Protein AF-A0A7H4PHR2-F1 (afdb_monomer_lite)

Structure (mmCIF, N/CA/C/O backbone):
data_AF-A0A7H4PHR2-F1
#
_entry.id   AF-A0A7H4PHR2-F1
#
loop_
_atom_site.group_PDB
_atom_site.id
_atom_site.type_symbol
_atom_site.label_atom_id
_atom_site.label_alt_id
_atom_site.label_comp_id
_atom_site.label_asym_id
_atom_site.label_entity_id
_atom_site.label_seq_id
_atom_site.pdbx_PDB_ins_code
_atom_site.Cartn_x
_atom_site.Cartn_y
_atom_site.Cartn_z
_atom_site.occupancy
_atom_site.B_iso_or_equiv
_atom_site.auth_seq_id
_atom_site.auth_comp_id
_atom_site.auth_asym_id
_atom_site.auth_atom_id
_atom_site.pdbx_PDB_model_num
ATOM 1 N N . MET A 1 1 ? 8.321 -6.146 0.829 1.00 86.50 1 MET A N 1
ATOM 2 C CA . MET A 1 1 ? 8.331 -5.563 2.185 1.00 86.50 1 MET A CA 1
ATOM 3 C C . MET A 1 1 ? 7.421 -4.351 2.180 1.00 86.50 1 MET A C 1
ATOM 5 O O . MET A 1 1 ? 7.435 -3.595 1.213 1.00 86.50 1 MET A O 1
ATOM 9 N N . VAL A 1 2 ? 6.612 -4.214 3.220 1.00 85.38 2 VAL A N 1
ATOM 10 C CA . VAL A 1 2 ? 5.696 -3.095 3.438 1.00 85.38 2 VAL A CA 1
ATOM 11 C C . VAL A 1 2 ? 6.190 -2.355 4.670 1.00 85.38 2 VAL A C 1
ATOM 13 O O . VAL A 1 2 ? 6.488 -2.980 5.685 1.00 85.38 2 VAL A O 1
ATOM 16 N N . ILE A 1 3 ? 6.367 -1.046 4.550 1.00 90.31 3 ILE A N 1
ATOM 17 C CA . ILE A 1 3 ? 6.883 -0.201 5.624 1.00 90.31 3 ILE A CA 1
ATOM 18 C C . ILE A 1 3 ? 5.825 0.850 5.930 1.00 90.31 3 ILE A C 1
ATOM 20 O O . ILE A 1 3 ? 5.426 1.608 5.049 1.00 90.31 3 ILE A O 1
ATOM 24 N N . CYS A 1 4 ? 5.392 0.891 7.177 1.00 85.81 4 CYS A N 1
ATOM 25 C CA . CYS A 1 4 ? 4.393 1.804 7.705 1.00 85.81 4 CYS A CA 1
ATOM 26 C C . CYS A 1 4 ? 5.107 2.837 8.579 1.00 85.81 4 CYS A C 1
ATOM 28 O O . CYS A 1 4 ? 5.883 2.445 9.450 1.00 85.81 4 CYS A O 1
ATOM 30 N N . ALA A 1 5 ? 4.886 4.131 8.345 1.00 88.62 5 ALA A N 1
ATOM 31 C CA . ALA A 1 5 ? 5.614 5.194 9.041 1.00 88.62 5 ALA A CA 1
ATOM 32 C C . ALA A 1 5 ? 4.743 6.407 9.406 1.00 88.62 5 ALA A C 1
ATOM 34 O O . ALA A 1 5 ? 3.794 6.732 8.685 1.00 88.62 5 ALA A O 1
ATOM 35 N N . THR A 1 6 ? 5.115 7.101 10.488 1.00 88.62 6 THR A N 1
ATOM 36 C CA . THR A 1 6 ? 4.494 8.348 10.984 1.00 88.62 6 THR A CA 1
ATOM 37 C C . THR A 1 6 ? 5.466 9.551 10.930 1.00 88.62 6 THR A C 1
ATOM 39 O O . THR A 1 6 ? 6.691 9.375 10.828 1.00 88.62 6 THR A O 1
ATOM 42 N N . PRO A 1 7 ? 4.973 10.808 10.985 1.00 73.69 7 PRO A N 1
ATOM 43 C CA . PRO A 1 7 ? 5.798 12.003 11.158 1.00 73.69 7 PRO A CA 1
ATOM 44 C C . PRO A 1 7 ? 6.526 11.959 12.510 1.00 73.69 7 PRO A C 1
ATOM 46 O O .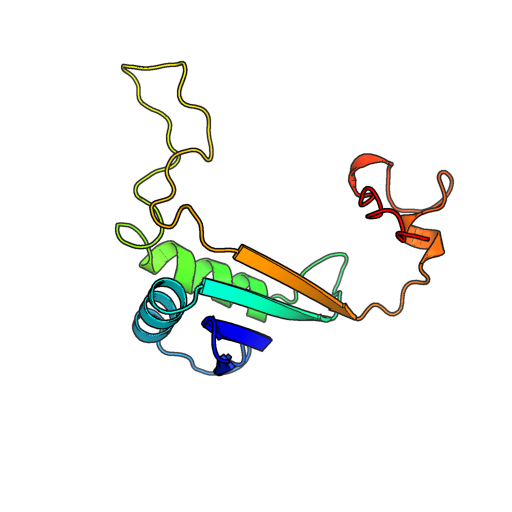 PRO A 1 7 ? 5.884 11.901 13.551 1.00 73.69 7 PRO A O 1
ATOM 49 N N . GLY A 1 8 ? 7.863 11.976 12.501 1.00 75.88 8 GLY A N 1
ATOM 50 C CA . GLY A 1 8 ? 8.692 11.711 13.695 1.00 75.88 8 GLY A CA 1
ATOM 51 C C . GLY A 1 8 ? 9.384 10.340 13.688 1.00 75.88 8 GLY A C 1
ATOM 52 O O . GLY A 1 8 ? 10.279 10.115 14.493 1.00 75.88 8 GLY A O 1
ATOM 53 N N . HIS A 1 9 ? 9.047 9.499 12.701 1.00 71.31 9 HIS A N 1
ATOM 54 C CA . HIS A 1 9 ? 9.731 8.266 12.284 1.00 71.31 9 HIS A CA 1
ATOM 55 C C . HIS A 1 9 ? 9.626 7.073 13.237 1.00 71.31 9 HIS A C 1
ATOM 57 O O . HIS A 1 9 ? 10.568 6.287 13.345 1.00 71.31 9 HIS A O 1
ATOM 63 N N . ASP A 1 10 ? 8.443 6.851 13.814 1.00 90.81 10 ASP A N 1
ATOM 64 C CA . ASP A 1 10 ? 8.089 5.485 14.194 1.00 90.81 10 ASP A CA 1
ATOM 65 C C . ASP A 1 10 ? 7.866 4.675 12.918 1.00 90.81 10 ASP A C 1
ATOM 67 O O . ASP A 1 10 ? 7.144 5.097 12.007 1.00 90.81 10 ASP A O 1
ATOM 71 N N . VAL A 1 11 ? 8.514 3.514 12.839 1.00 93.75 11 VAL A N 1
ATOM 72 C CA . VAL A 1 11 ? 8.505 2.660 11.652 1.00 93.75 11 VAL A CA 1
ATOM 73 C C . VAL A 1 11 ? 8.102 1.249 12.042 1.00 93.75 11 VAL A C 1
ATOM 75 O O . VAL A 1 11 ? 8.692 0.639 12.931 1.00 93.75 11 VAL A O 1
ATOM 78 N N . LYS A 1 12 ? 7.132 0.701 11.314 1.00 93.81 12 LYS A N 1
ATOM 79 C CA . LYS A 1 12 ? 6.778 -0.718 11.344 1.00 93.81 12 LYS A CA 1
ATOM 80 C C . LYS A 1 12 ? 7.128 -1.351 10.008 1.00 93.81 12 LYS A C 1
ATOM 82 O O . LYS A 1 12 ? 6.860 -0.772 8.955 1.00 93.81 12 LYS A O 1
ATOM 87 N N . VAL A 1 13 ? 7.727 -2.536 10.046 1.00 94.56 13 VAL A N 1
ATOM 88 C CA . VAL A 1 13 ? 8.191 -3.249 8.853 1.00 94.56 13 VAL A CA 1
ATOM 89 C C . VAL A 1 13 ? 7.558 -4.626 8.810 1.00 94.56 13 VAL A C 1
ATOM 91 O O . VAL A 1 13 ? 7.680 -5.393 9.760 1.00 94.56 13 VAL A O 1
ATOM 94 N N . VAL A 1 14 ? 6.948 -4.954 7.674 1.00 93.69 14 VAL A N 1
ATOM 95 C CA . VAL A 1 14 ? 6.277 -6.235 7.450 1.00 93.69 14 VAL A CA 1
ATOM 96 C C . VAL A 1 14 ? 6.779 -6.875 6.162 1.00 93.69 14 VAL A C 1
ATOM 98 O O . VAL A 1 14 ? 7.009 -6.224 5.132 1.00 93.69 14 VAL A O 1
ATOM 101 N N . ARG A 1 15 ? 6.986 -8.191 6.200 1.00 93.19 15 ARG A N 1
ATOM 102 C CA . ARG A 1 15 ? 7.368 -8.971 5.024 1.00 93.19 15 ARG A CA 1
ATOM 103 C C . ARG A 1 15 ? 6.105 -9.551 4.392 1.00 93.19 15 ARG A C 1
ATOM 105 O O . ARG A 1 15 ? 5.429 -10.369 4.983 1.00 93.19 15 ARG A O 1
ATOM 112 N N . ALA A 1 16 ? 5.821 -9.183 3.144 1.00 88.94 16 ALA A N 1
ATOM 113 C CA . ALA A 1 16 ? 4.670 -9.732 2.416 1.00 88.94 16 ALA A CA 1
ATOM 114 C C . ALA A 1 16 ? 4.776 -11.251 2.135 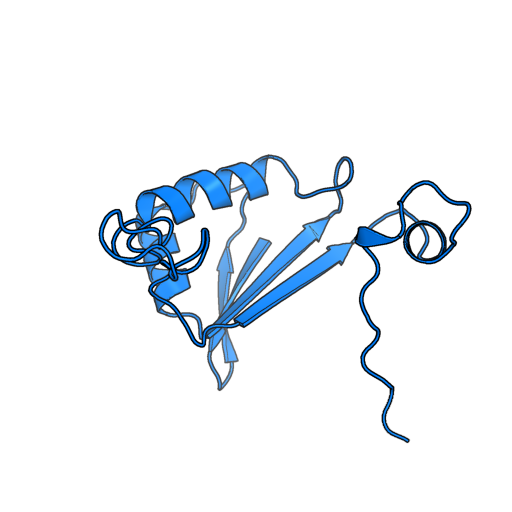1.00 88.94 16 ALA A C 1
ATOM 116 O O . ALA A 1 16 ? 3.816 -11.862 1.686 1.00 88.94 16 ALA A O 1
ATOM 117 N N . GLU A 1 17 ? 5.953 -11.843 2.350 1.00 86.88 17 GLU A N 1
ATOM 118 C CA . GLU A 1 17 ? 6.236 -13.276 2.187 1.00 86.88 17 GLU A CA 1
ATOM 119 C C . GLU A 1 17 ? 6.161 -14.077 3.501 1.00 86.88 17 GLU A C 1
ATOM 121 O O . GLU A 1 17 ? 6.436 -15.271 3.478 1.00 86.88 17 GLU A O 1
ATOM 126 N N . SER A 1 18 ? 5.844 -13.440 4.635 1.00 88.56 18 SER A N 1
ATOM 127 C CA . SER A 1 18 ? 5.681 -14.123 5.925 1.00 88.56 18 SER A CA 1
ATOM 128 C C . SER A 1 18 ? 4.215 -14.422 6.238 1.00 88.56 18 SER A C 1
ATOM 130 O O . SER A 1 18 ? 3.316 -13.912 5.571 1.00 88.56 18 SER A O 1
ATOM 132 N N . ASP A 1 19 ? 3.981 -15.188 7.301 1.00 90.75 19 ASP A N 1
ATOM 133 C CA . ASP A 1 19 ? 2.657 -15.351 7.901 1.00 90.75 19 ASP A CA 1
ATOM 134 C C . ASP A 1 19 ? 2.322 -14.101 8.734 1.00 90.75 19 ASP A C 1
ATOM 136 O O . ASP A 1 19 ? 2.753 -13.965 9.877 1.00 90.75 19 ASP A O 1
ATOM 140 N N . TYR A 1 20 ? 1.628 -13.139 8.122 1.00 92.94 20 TYR A N 1
ATOM 141 C CA . TYR A 1 20 ? 1.130 -11.921 8.774 1.00 92.94 20 TYR A CA 1
ATOM 142 C C . TYR A 1 20 ? -0.321 -12.096 9.236 1.00 92.94 20 TYR A C 1
ATOM 144 O O . TYR A 1 20 ? -1.113 -12.777 8.580 1.00 92.94 20 TYR A O 1
ATOM 152 N N . ASP A 1 21 ? -0.693 -11.435 10.334 1.00 95.44 21 ASP A N 1
ATOM 153 C CA . ASP A 1 21 ? -2.092 -11.336 10.744 1.00 95.44 21 ASP A CA 1
ATOM 154 C C . ASP A 1 21 ? -2.792 -10.231 9.946 1.00 95.44 21 ASP A C 1
ATOM 156 O O . ASP A 1 21 ? -2.443 -9.055 10.022 1.00 95.44 21 ASP A O 1
ATOM 160 N N . ILE A 1 22 ? -3.802 -10.609 9.164 1.00 94.69 22 ILE A N 1
ATOM 161 C CA . ILE A 1 22 ? -4.483 -9.693 8.242 1.00 94.69 22 ILE A CA 1
ATOM 162 C C . ILE A 1 22 ? -5.113 -8.507 8.996 1.00 94.69 22 ILE A C 1
ATOM 164 O O . ILE A 1 22 ? -5.089 -7.377 8.504 1.00 94.69 22 ILE A O 1
ATOM 168 N N . LYS A 1 23 ? -5.648 -8.730 10.204 1.00 94.06 23 LYS A N 1
ATOM 169 C CA . LYS A 1 23 ? -6.315 -7.683 10.990 1.00 94.06 23 LYS A CA 1
ATOM 170 C C . LYS A 1 23 ? -5.307 -6.715 11.588 1.00 94.06 23 LYS A C 1
ATOM 172 O O . LYS A 1 23 ? -5.558 -5.509 11.590 1.00 94.06 23 LYS A O 1
ATOM 177 N N . GLU A 1 24 ? -4.172 -7.219 12.060 1.00 95.25 24 GLU A N 1
ATOM 178 C CA . GLU A 1 24 ? -3.056 -6.389 12.510 1.00 95.25 24 GLU A CA 1
ATOM 179 C C . GLU A 1 24 ? -2.539 -5.504 11.373 1.00 95.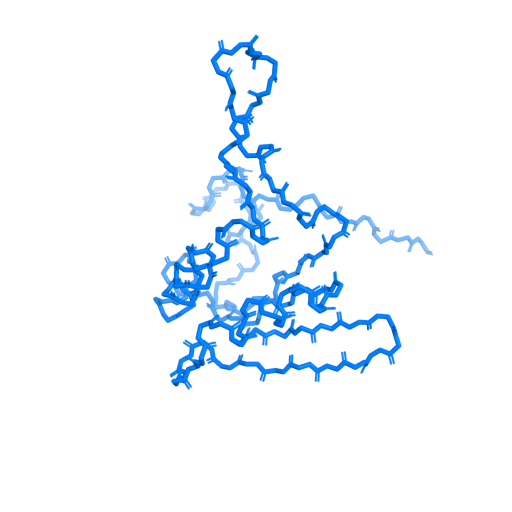25 24 GLU A C 1
ATOM 181 O O . GLU A 1 24 ? -2.337 -4.303 11.561 1.00 95.25 24 GLU A O 1
ATOM 186 N N . GLU A 1 25 ? -2.428 -6.049 10.163 1.00 95.38 25 GLU A N 1
ATOM 187 C CA . GLU A 1 25 ? -2.002 -5.278 9.000 1.00 95.38 25 GLU A CA 1
ATOM 188 C C . GLU A 1 25 ? -2.985 -4.155 8.659 1.00 95.38 25 GLU A C 1
ATOM 190 O O . GLU A 1 25 ? -2.558 -3.022 8.432 1.00 95.38 25 GLU A O 1
ATOM 195 N N . VAL A 1 26 ? -4.298 -4.401 8.726 1.00 95.50 26 VAL A N 1
ATOM 196 C CA . VAL A 1 26 ? -5.302 -3.331 8.585 1.00 95.50 26 VAL A CA 1
ATOM 197 C C . VAL A 1 26 ? -5.067 -2.221 9.618 1.00 95.50 26 VAL A C 1
ATOM 199 O O . VAL A 1 26 ? -5.099 -1.040 9.264 1.00 95.50 26 VAL A O 1
ATOM 202 N N . GLN A 1 27 ? -4.767 -2.565 10.875 1.00 95.75 27 GLN A N 1
ATOM 203 C CA . GLN A 1 27 ? -4.439 -1.565 11.900 1.00 95.75 27 GLN A CA 1
ATOM 204 C C . GLN A 1 27 ? -3.138 -0.822 11.592 1.00 95.75 27 GLN A C 1
ATOM 206 O O . GLN A 1 27 ? -3.062 0.390 11.799 1.00 95.75 27 GLN A O 1
ATOM 211 N N . ASN A 1 28 ? -2.131 -1.500 11.041 1.00 94.62 28 ASN A N 1
ATOM 212 C CA . ASN A 1 28 ? -0.891 -0.864 10.605 1.00 94.62 28 ASN A CA 1
ATOM 213 C C . ASN A 1 28 ? -1.148 0.173 9.498 1.00 94.62 28 ASN A C 1
ATOM 215 O O . ASN A 1 28 ? -0.576 1.262 9.554 1.00 94.62 28 ASN A O 1
ATOM 219 N N . PHE A 1 29 ? -2.059 -0.097 8.556 1.00 94.56 29 PHE A N 1
ATOM 220 C CA . PHE A 1 29 ? -2.488 0.879 7.542 1.00 94.56 29 PHE A CA 1
ATOM 221 C C . PHE A 1 29 ? -3.248 2.074 8.129 1.00 94.56 29 PHE A C 1
ATOM 223 O O . PHE A 1 29 ? -3.082 3.203 7.662 1.00 94.56 29 PHE A O 1
ATOM 230 N N . LEU A 1 30 ? -4.084 1.852 9.145 1.00 93.56 30 LEU A N 1
ATOM 231 C CA . LEU A 1 30 ? -4.795 2.932 9.836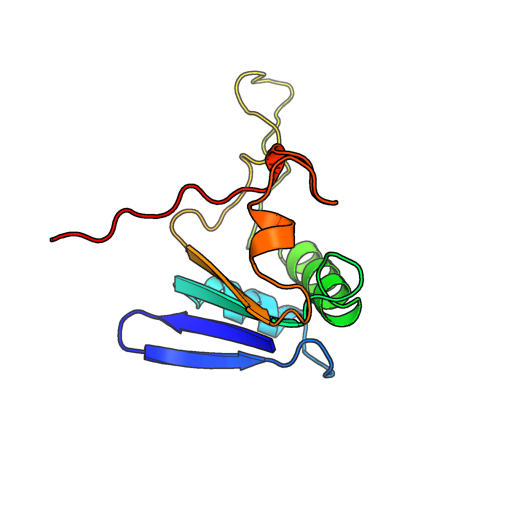 1.00 93.56 30 LEU A CA 1
ATOM 232 C C . LEU A 1 30 ? -3.843 3.802 10.660 1.00 93.56 30 LEU A C 1
ATOM 234 O O . LEU A 1 30 ? -4.005 5.023 10.694 1.00 93.56 30 LEU A O 1
ATOM 238 N N . TRP A 1 31 ? -2.836 3.189 11.275 1.00 94.56 31 TRP A N 1
ATOM 239 C CA . TRP A 1 31 ? -1.813 3.866 12.064 1.00 94.56 31 TRP A CA 1
ATOM 240 C C . TRP A 1 31 ? -0.839 4.677 11.199 1.00 94.56 31 TRP A C 1
ATOM 242 O O . TRP A 1 31 ? -0.506 5.802 11.551 1.00 94.56 31 TRP A O 1
ATOM 252 N N . ALA A 1 32 ? -0.410 4.145 10.052 1.00 93.50 32 ALA A N 1
ATOM 253 C CA . ALA A 1 32 ? 0.611 4.773 9.217 1.00 93.50 32 ALA A CA 1
ATOM 254 C C . ALA A 1 32 ? 0.113 6.041 8.514 1.00 93.50 32 ALA A C 1
ATOM 256 O O . ALA A 1 32 ? -0.960 6.042 7.917 1.00 93.50 32 ALA A O 1
ATOM 257 N N . ASP A 1 33 ? 0.920 7.094 8.465 1.00 92.69 33 ASP A N 1
ATOM 258 C CA . ASP A 1 33 ? 0.670 8.247 7.590 1.00 92.69 33 ASP A CA 1
ATOM 259 C C . ASP A 1 33 ? 1.241 8.023 6.188 1.00 92.69 33 ASP A C 1
ATOM 261 O O . ASP A 1 33 ? 0.696 8.511 5.190 1.00 92.69 33 ASP A O 1
ATOM 265 N N . VAL A 1 34 ? 2.330 7.252 6.110 1.00 93.62 34 VAL A N 1
ATOM 266 C CA . VAL A 1 34 ? 3.004 6.878 4.867 1.00 93.62 34 VAL A CA 1
ATOM 267 C C . VAL A 1 34 ? 3.206 5.369 4.807 1.00 93.62 34 VAL A C 1
ATOM 269 O O . VAL A 1 34 ? 3.750 4.770 5.733 1.00 93.62 34 VAL A O 1
ATOM 272 N N . VAL A 1 35 ? 2.826 4.769 3.678 1.00 94.25 35 VAL A N 1
ATOM 273 C CA . VAL A 1 35 ? 3.097 3.359 3.370 1.00 94.25 35 VAL A CA 1
ATOM 274 C C . VAL A 1 35 ? 4.102 3.251 2.226 1.00 94.25 35 VAL A C 1
ATOM 276 O O . VAL A 1 35 ? 3.850 3.707 1.110 1.00 94.25 35 VAL A O 1
ATOM 279 N N . ILE A 1 36 ? 5.249 2.629 2.473 1.00 93.94 36 ILE A N 1
ATOM 280 C CA . ILE A 1 36 ? 6.303 2.418 1.480 1.00 93.94 36 ILE A CA 1
ATOM 281 C C . ILE A 1 36 ? 6.309 0.949 1.063 1.00 93.94 36 ILE A C 1
ATOM 283 O O . ILE A 1 36 ? 6.509 0.044 1.873 1.00 93.94 36 ILE A O 1
ATOM 287 N N . TRP A 1 37 ? 6.132 0.718 -0.233 1.00 94.06 37 TRP A N 1
ATOM 288 C CA . TRP A 1 37 ? 6.205 -0.598 -0.852 1.00 94.06 37 TRP A CA 1
ATOM 289 C C . TRP A 1 37 ? 7.606 -0.813 -1.404 1.00 94.06 37 TRP A C 1
ATOM 291 O O . TRP A 1 37 ? 7.947 -0.286 -2.464 1.00 94.06 37 TRP A O 1
ATOM 301 N N . GLN A 1 38 ? 8.407 -1.592 -0.683 1.00 92.81 38 GLN A N 1
ATOM 302 C CA . GLN A 1 38 ? 9.729 -2.021 -1.124 1.00 92.81 38 GLN A CA 1
ATOM 303 C C . GLN A 1 38 ? 9.617 -3.411 -1.752 1.00 92.81 38 GLN A C 1
ATOM 305 O O . GLN A 1 38 ? 9.424 -4.410 -1.048 1.00 92.81 38 GLN A O 1
ATOM 310 N N . MET A 1 39 ? 9.736 -3.494 -3.076 1.00 90.25 39 MET A N 1
ATOM 311 C CA . MET A 1 39 ? 9.613 -4.763 -3.798 1.00 90.25 39 MET A CA 1
ATOM 312 C C . MET A 1 39 ? 10.440 -4.794 -5.087 1.00 90.25 39 MET A C 1
ATOM 314 O O . MET A 1 39 ? 10.592 -3.760 -5.742 1.00 90.25 39 MET A O 1
ATOM 318 N N . PRO A 1 40 ? 10.954 -5.971 -5.480 1.00 89.56 40 PRO A N 1
ATOM 319 C CA . PRO A 1 40 ? 11.536 -6.141 -6.799 1.00 89.56 40 PRO A CA 1
ATOM 320 C C . PRO A 1 40 ? 10.440 -6.139 -7.869 1.00 89.56 40 PRO A C 1
ATOM 322 O O . PRO A 1 40 ? 9.335 -6.632 -7.640 1.00 89.56 40 PRO A O 1
ATOM 325 N N . GLY A 1 41 ? 10.755 -5.610 -9.048 1.00 84.50 41 GLY A N 1
ATOM 326 C CA . GLY A 1 41 ? 9.930 -5.783 -10.235 1.00 84.50 41 GLY A CA 1
ATOM 327 C C . GLY A 1 41 ? 9.988 -7.231 -10.701 1.00 84.50 41 GLY A C 1
ATOM 328 O O . GLY A 1 41 ? 11.045 -7.705 -11.116 1.00 84.50 41 GLY A O 1
ATOM 329 N N . TRP A 1 42 ? 8.861 -7.935 -10.648 1.00 79.88 42 TRP A N 1
ATOM 330 C CA . TRP A 1 42 ? 8.750 -9.315 -11.107 1.00 79.88 42 TRP A CA 1
ATOM 331 C C . TRP A 1 42 ? 7.657 -9.405 -12.167 1.00 79.88 42 TRP A C 1
ATOM 333 O O . TRP A 1 42 ? 6.524 -9.001 -11.923 1.00 79.88 42 TRP A O 1
ATOM 343 N N . TRP A 1 43 ? 8.016 -9.868 -13.369 1.00 80.38 43 TRP A N 1
ATOM 344 C CA . TRP A 1 43 ? 7.102 -9.955 -14.519 1.00 80.38 43 TRP A CA 1
ATOM 345 C C . TRP A 1 43 ? 6.271 -8.682 -14.746 1.00 80.38 43 TRP A C 1
ATOM 347 O O . TRP A 1 43 ? 5.048 -8.714 -14.827 1.00 80.38 43 TRP A O 1
ATOM 357 N N . MET A 1 44 ? 6.958 -7.545 -14.861 1.00 79.25 44 MET A N 1
ATOM 358 C CA . MET A 1 44 ? 6.367 -6.219 -15.084 1.00 79.25 44 MET A CA 1
ATOM 359 C C . MET A 1 44 ? 5.571 -5.629 -13.904 1.00 79.25 44 MET A C 1
ATOM 361 O O . MET A 1 44 ? 4.977 -4.560 -14.050 1.00 79.25 44 MET A O 1
ATOM 365 N N . GLY A 1 45 ? 5.562 -6.269 -12.732 1.00 84.00 45 GLY A N 1
ATOM 366 C CA . GLY A 1 45 ? 4.762 -5.813 -11.600 1.00 84.00 45 GLY A CA 1
ATOM 367 C C . GLY A 1 45 ? 5.283 -6.253 -10.237 1.00 84.00 45 GLY A C 1
ATOM 368 O O . GLY A 1 45 ? 6.475 -6.488 -10.040 1.00 84.00 45 GLY A O 1
ATOM 369 N N . ALA A 1 46 ? 4.362 -6.298 -9.278 1.00 86.50 46 ALA A N 1
ATOM 370 C CA . ALA A 1 46 ? 4.632 -6.767 -7.929 1.00 86.50 46 ALA A CA 1
ATOM 371 C C . ALA A 1 46 ? 4.754 -8.303 -7.898 1.00 86.50 46 ALA A C 1
ATOM 373 O O . ALA A 1 46 ? 4.026 -8.982 -8.627 1.00 86.50 46 ALA A O 1
ATOM 374 N N . PRO A 1 47 ? 5.593 -8.873 -7.015 1.00 90.31 47 PRO A N 1
ATOM 375 C CA . PRO A 1 47 ? 5.584 -10.302 -6.744 1.00 90.31 47 PRO A CA 1
ATOM 376 C C . PRO A 1 47 ? 4.213 -10.809 -6.293 1.00 90.31 47 PRO A C 1
ATOM 378 O O . PRO A 1 47 ? 3.455 -10.076 -5.654 1.00 90.31 47 PRO A O 1
ATOM 381 N N . TRP A 1 48 ? 3.914 -12.086 -6.555 1.00 91.50 48 TRP A N 1
ATOM 382 C CA . TRP A 1 48 ?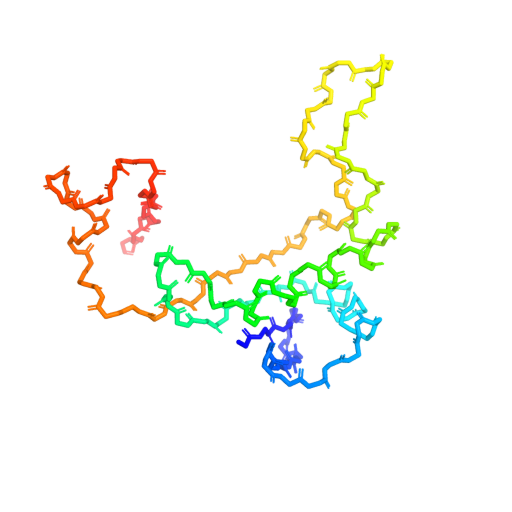 2.618 -12.674 -6.189 1.00 91.50 48 TRP A CA 1
ATOM 383 C C . TRP A 1 48 ? 2.331 -12.578 -4.683 1.00 91.50 48 TRP A C 1
ATOM 385 O O . TRP A 1 48 ? 1.188 -12.354 -4.301 1.00 91.50 48 TRP A O 1
ATOM 395 N N . THR A 1 49 ? 3.358 -12.664 -3.831 1.00 92.25 49 THR A N 1
ATOM 396 C CA . THR A 1 49 ? 3.236 -12.516 -2.370 1.00 92.25 49 THR A CA 1
ATOM 397 C C . THR A 1 49 ? 2.771 -11.118 -1.972 1.00 92.25 49 THR A C 1
ATOM 399 O O . THR A 1 49 ? 1.912 -10.965 -1.109 1.00 92.25 49 THR A O 1
ATOM 402 N N . VAL A 1 50 ? 3.269 -10.085 -2.656 1.00 92.44 50 VAL A N 1
ATOM 403 C CA . VAL A 1 50 ? 2.823 -8.700 -2.455 1.00 92.44 50 VAL A CA 1
ATOM 404 C C . VAL A 1 50 ? 1.393 -8.521 -2.952 1.00 92.44 50 VAL A C 1
ATOM 406 O O . VAL A 1 50 ? 0.601 -7.852 -2.295 1.00 92.44 50 VAL A O 1
ATOM 409 N N . LYS A 1 51 ? 1.032 -9.136 -4.084 1.00 91.62 51 LYS A N 1
ATOM 410 C CA . LYS A 1 51 ? -0.347 -9.090 -4.578 1.00 91.62 51 LYS A CA 1
ATOM 411 C C . LYS A 1 51 ? -1.316 -9.792 -3.624 1.00 91.62 51 LYS A C 1
ATOM 413 O O . LYS A 1 51 ? -2.357 -9.216 -3.335 1.00 91.62 51 LYS A O 1
ATOM 418 N N . LYS A 1 52 ? -0.941 -10.959 -3.090 1.00 93.06 52 LYS A N 1
ATOM 419 C CA . LYS A 1 52 ? -1.694 -11.669 -2.047 1.00 93.06 52 LYS A CA 1
ATOM 420 C C . LYS A 1 52 ? -1.876 -10.794 -0.808 1.00 93.06 52 LYS A C 1
ATOM 422 O O . LYS A 1 52 ? -2.993 -10.652 -0.343 1.00 93.06 52 LYS A O 1
ATOM 427 N N . TYR A 1 53 ? -0.811 -10.150 -0.330 1.00 94.25 53 TYR A N 1
ATOM 428 C CA . TYR A 1 53 ? -0.889 -9.225 0.804 1.00 94.25 53 TYR A CA 1
ATOM 429 C C . TYR A 1 53 ? -1.877 -8.080 0.555 1.00 94.25 53 TYR A C 1
ATOM 431 O O . TYR A 1 53 ? -2.694 -7.774 1.416 1.00 94.25 53 TYR A O 1
ATOM 439 N N . ILE A 1 54 ? -1.836 -7.463 -0.631 1.00 93.75 54 ILE A N 1
ATOM 440 C CA . ILE A 1 54 ? -2.802 -6.419 -0.995 1.00 93.75 54 ILE A CA 1
ATOM 441 C C . ILE A 1 54 ? -4.220 -6.991 -0.997 1.00 93.75 54 ILE A C 1
ATOM 443 O O . ILE A 1 54 ? -5.109 -6.372 -0.424 1.00 93.75 54 ILE A O 1
ATOM 447 N N . ASP A 1 55 ? -4.431 -8.154 -1.612 1.00 93.19 55 ASP A N 1
ATOM 448 C CA . ASP A 1 55 ? -5.754 -8.772 -1.709 1.00 93.19 55 ASP A CA 1
ATOM 449 C C . ASP A 1 55 ? -6.322 -9.124 -0.335 1.00 93.19 55 ASP A C 1
ATOM 451 O O . ASP A 1 55 ? -7.462 -8.770 -0.053 1.00 93.19 55 ASP A O 1
ATOM 455 N N . ASP A 1 56 ? -5.529 -9.731 0.542 1.00 94.06 56 ASP A N 1
ATOM 456 C CA . ASP A 1 56 ? -5.961 -10.124 1.881 1.00 94.06 56 ASP A CA 1
ATOM 457 C C . ASP A 1 56 ? -6.256 -8.891 2.752 1.00 94.06 56 ASP A C 1
ATOM 459 O O . ASP A 1 56 ? -7.362 -8.738 3.275 1.00 94.06 56 ASP A O 1
ATOM 463 N N . VAL A 1 57 ? -5.296 -7.965 2.863 1.00 94.88 57 VAL A N 1
ATOM 464 C CA . VAL A 1 57 ? -5.384 -6.813 3.778 1.00 94.88 57 VAL A CA 1
ATOM 465 C C . VAL A 1 57 ? -6.394 -5.781 3.293 1.00 94.88 57 VAL A C 1
ATOM 467 O O . VAL A 1 57 ? -7.153 -5.238 4.095 1.00 94.88 57 VAL A O 1
ATOM 470 N N . PHE A 1 58 ? -6.443 -5.485 1.991 1.00 92.56 58 PHE A N 1
ATOM 471 C CA . PHE A 1 58 ? -7.389 -4.484 1.497 1.00 92.56 58 PHE A CA 1
ATOM 472 C C . PHE A 1 58 ? -8.802 -5.045 1.468 1.00 92.56 58 PHE A C 1
ATOM 474 O O . PHE A 1 58 ? -9.723 -4.270 1.688 1.00 92.56 58 PHE A O 1
ATOM 481 N N . THR A 1 59 ? -8.995 -6.351 1.252 1.00 92.25 59 THR A N 1
ATOM 482 C CA . THR A 1 59 ? -10.333 -6.955 1.335 1.00 92.25 59 THR A CA 1
ATOM 483 C C . THR A 1 59 ? -10.844 -6.960 2.772 1.00 92.25 59 THR A C 1
ATOM 485 O O . THR A 1 59 ? -11.954 -6.483 3.004 1.00 92.25 59 THR A O 1
ATOM 488 N N . GLU A 1 60 ? -10.030 -7.400 3.739 1.00 95.44 60 GLU A N 1
ATOM 489 C CA . GLU A 1 60 ? -10.380 -7.349 5.171 1.00 95.44 60 GLU A CA 1
ATOM 490 C C . GLU A 1 60 ? -10.578 -5.905 5.657 1.00 95.44 60 GLU A C 1
ATOM 492 O O . GLU A 1 60 ? -11.416 -5.628 6.508 1.00 95.44 60 GLU A O 1
A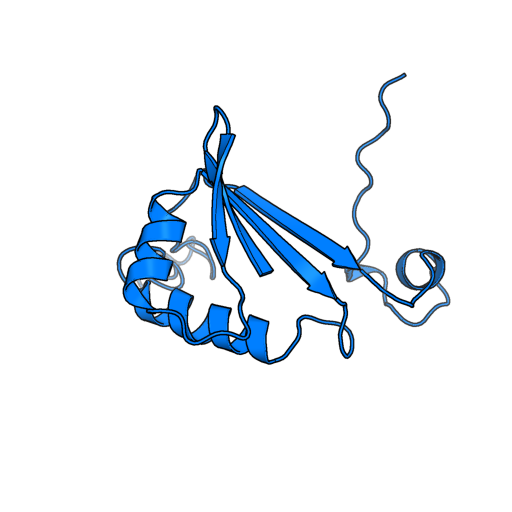TOM 497 N N . GLY A 1 61 ? -9.857 -4.949 5.066 1.00 92.38 61 GLY A N 1
ATOM 498 C CA . GLY A 1 61 ? -9.992 -3.523 5.345 1.00 92.38 61 GLY A CA 1
ATOM 499 C C . GLY A 1 61 ? -11.309 -2.887 4.885 1.00 92.38 61 GLY A C 1
ATOM 500 O O . GLY A 1 61 ? -11.450 -1.663 4.991 1.00 92.38 61 GLY A O 1
ATOM 501 N N . HIS A 1 62 ? -12.274 -3.650 4.362 1.00 92.88 62 HIS A N 1
ATOM 502 C CA . HIS A 1 62 ? -13.602 -3.124 4.038 1.00 92.88 62 HIS A CA 1
ATOM 503 C C . HIS A 1 62 ? -14.287 -2.554 5.290 1.00 92.88 62 HIS A C 1
ATOM 505 O O . HIS A 1 62 ? -14.353 -3.185 6.337 1.00 92.88 62 HIS A O 1
ATOM 511 N N . GLY A 1 63 ? -14.769 -1.315 5.196 1.00 90.38 63 GLY A N 1
ATOM 512 C CA . GLY A 1 63 ? -15.352 -0.567 6.312 1.00 90.38 63 GLY A CA 1
ATOM 513 C C . GLY A 1 63 ? -14.353 0.270 7.120 1.00 90.38 63 GLY A C 1
ATOM 514 O O . GLY A 1 63 ? -14.782 1.195 7.805 1.00 90.38 63 GLY A O 1
ATOM 515 N N . ALA A 1 64 ? -13.043 0.023 6.994 1.00 91.94 64 ALA A N 1
ATOM 516 C CA . ALA A 1 64 ? -11.998 0.793 7.680 1.00 91.94 64 ALA A CA 1
ATOM 517 C C . ALA A 1 64 ? -11.081 1.559 6.711 1.00 91.94 64 ALA A C 1
ATOM 519 O O . ALA A 1 64 ? -10.859 2.757 6.870 1.00 91.94 64 ALA A O 1
ATOM 520 N N . LEU A 1 65 ? -10.571 0.887 5.676 1.00 91.31 65 LEU A N 1
ATOM 521 C CA . LEU A 1 65 ? -9.700 1.470 4.647 1.00 91.31 65 LEU A CA 1
ATOM 522 C C . LEU A 1 65 ? -10.513 2.077 3.496 1.00 91.31 65 LEU A C 1
ATOM 524 O O . LEU A 1 65 ? -10.157 3.119 2.937 1.00 91.31 65 LEU A O 1
ATOM 528 N N . TYR A 1 66 ? -11.634 1.447 3.150 1.00 91.19 66 TYR A N 1
ATOM 529 C CA . TYR A 1 66 ? -12.568 1.918 2.131 1.00 91.19 66 TYR A CA 1
ATOM 530 C C . TYR A 1 66 ? -13.995 1.477 2.465 1.00 91.19 66 TYR A C 1
ATOM 532 O O . TYR A 1 66 ? -14.202 0.428 3.069 1.00 91.19 66 TYR A O 1
ATOM 540 N N . ALA A 1 67 ? -14.987 2.269 2.064 1.00 88.38 67 ALA A N 1
ATOM 541 C CA . ALA A 1 67 ? -16.398 1.955 2.291 1.00 88.38 67 ALA A CA 1
ATOM 542 C C . ALA A 1 67 ? -17.034 1.251 1.086 1.00 88.38 67 ALA A C 1
ATOM 544 O O . ALA A 1 67 ? -17.879 0.371 1.235 1.00 88.38 67 ALA A O 1
ATOM 545 N N . SER A 1 68 ? -16.663 1.669 -0.123 1.00 88.25 68 SER A N 1
ATOM 546 C CA . SER A 1 68 ? -17.207 1.146 -1.378 1.00 88.25 68 SER A CA 1
ATOM 547 C C . SER A 1 68 ? -16.319 1.549 -2.555 1.00 88.25 68 SER A C 1
ATOM 549 O O . SER A 1 68 ? -15.299 2.217 -2.387 1.00 88.25 68 SER A O 1
ATOM 551 N N . ASP A 1 69 ? -16.736 1.208 -3.772 1.00 81.81 69 ASP A N 1
ATOM 552 C CA . ASP A 1 69 ? -16.109 1.715 -4.994 1.00 81.81 69 ASP A CA 1
ATOM 553 C C . ASP A 1 69 ? -16.372 3.216 -5.251 1.00 81.81 69 ASP A C 1
ATOM 555 O O . ASP A 1 69 ? -15.837 3.785 -6.204 1.00 81.81 69 ASP A O 1
ATOM 559 N N . GLY A 1 70 ? -17.172 3.867 -4.398 1.00 79.06 70 GLY A N 1
ATOM 560 C CA . GLY A 1 70 ? -17.503 5.287 -4.457 1.00 79.06 70 GLY A CA 1
ATOM 561 C C . GLY A 1 70 ? -18.729 5.619 -5.302 1.00 79.06 70 GLY A C 1
ATOM 562 O O . GLY A 1 70 ? -19.273 6.709 -5.146 1.00 79.06 70 GLY A O 1
ATOM 563 N N . ARG A 1 71 ? -19.214 4.708 -6.151 1.00 80.19 71 ARG A N 1
ATOM 564 C CA . ARG A 1 71 ? -20.381 4.952 -7.006 1.00 80.19 71 ARG A CA 1
ATOM 565 C C . ARG A 1 71 ? -21.656 4.844 -6.183 1.00 80.19 71 ARG A C 1
ATOM 567 O O . ARG A 1 71 ? -21.802 3.980 -5.323 1.00 80.19 71 ARG A O 1
ATOM 574 N N . THR A 1 72 ? -22.631 5.694 -6.472 1.00 73.94 72 THR A N 1
ATOM 575 C CA . THR A 1 72 ? -23.964 5.576 -5.877 1.00 73.94 72 THR A CA 1
ATOM 576 C C . THR A 1 72 ? -25.008 5.684 -6.975 1.00 73.94 72 THR A C 1
ATOM 578 O O . THR A 1 72 ? -24.881 6.507 -7.877 1.00 73.94 72 THR A O 1
ATOM 581 N N . ARG A 1 73 ? -26.062 4.858 -6.911 1.00 71.81 73 ARG A N 1
ATOM 582 C CA . ARG A 1 73 ? -27.162 4.901 -7.893 1.00 71.81 73 ARG A CA 1
ATOM 583 C C . ARG A 1 73 ? -27.871 6.260 -7.930 1.00 71.81 73 ARG A C 1
ATOM 585 O O . ARG A 1 73 ? -28.425 6.612 -8.961 1.00 71.81 73 ARG A O 1
ATOM 592 N N . SER A 1 74 ? -27.846 7.001 -6.824 1.00 72.12 74 SER A N 1
ATOM 593 C CA . SER A 1 74 ? -28.468 8.319 -6.681 1.00 72.12 74 SER A CA 1
ATOM 594 C C . SER A 1 74 ? -27.581 9.489 -7.119 1.00 72.12 74 SER A C 1
ATOM 596 O O . SER A 1 74 ? -28.103 10.580 -7.316 1.00 72.12 74 SER A O 1
ATOM 598 N N . ASP A 1 75 ? -26.270 9.288 -7.288 1.00 66.88 75 ASP A N 1
ATOM 599 C CA . ASP A 1 75 ? -25.334 10.357 -7.642 1.00 66.88 75 ASP A CA 1
ATOM 600 C C . ASP A 1 75 ? -24.271 9.856 -8.631 1.00 66.88 75 ASP A C 1
ATOM 602 O O . ASP A 1 75 ? -23.241 9.284 -8.263 1.00 66.88 75 ASP A O 1
ATOM 606 N N . ALA A 1 76 ? -24.531 10.099 -9.918 1.00 68.88 76 ALA A N 1
ATOM 607 C CA . ALA A 1 76 ? -23.657 9.721 -11.030 1.00 68.88 76 ALA A CA 1
ATOM 608 C C . ALA A 1 76 ? -22.369 10.571 -11.129 1.00 68.88 76 ALA A C 1
ATOM 610 O O . ALA A 1 76 ? -21.490 10.287 -11.962 1.00 68.88 76 ALA A O 1
ATOM 611 N N . SER A 1 77 ? -22.243 11.627 -10.313 1.00 73.25 77 SER A N 1
ATOM 612 C CA . SER A 1 77 ? -21.025 12.436 -10.245 1.00 73.25 77 SER A CA 1
ATOM 613 C C . SER A 1 77 ? -19.900 11.694 -9.521 1.00 73.25 77 SER A C 1
ATOM 615 O O . SER A 1 77 ? -18.739 11.827 -9.919 1.00 73.25 77 SER A O 1
ATOM 617 N N . LYS A 1 78 ? -20.233 10.825 -8.555 1.00 71.69 78 LYS A N 1
ATOM 618 C CA . LYS A 1 78 ? -19.251 9.987 -7.864 1.00 71.69 78 LYS A CA 1
ATOM 619 C C . LYS A 1 78 ? -18.730 8.886 -8.783 1.00 71.69 78 LYS A C 1
ATOM 621 O O . LYS A 1 78 ? -19.479 8.054 -9.301 1.00 71.69 78 LYS A O 1
ATOM 626 N N . LYS A 1 79 ? -17.421 8.912 -9.023 1.00 83.38 79 LYS A N 1
ATOM 627 C CA . LYS A 1 79 ? -16.739 8.011 -9.958 1.00 83.38 79 LYS A CA 1
ATOM 628 C C . LYS A 1 79 ? -16.137 6.816 -9.228 1.00 83.38 79 LYS A C 1
ATOM 630 O O . LYS A 1 79 ? -15.870 6.861 -8.033 1.00 83.38 79 LYS A O 1
ATOM 635 N N . TYR A 1 80 ? -15.897 5.751 -9.988 1.00 79.38 80 TYR A N 1
ATOM 636 C CA . TYR A 1 80 ? -15.179 4.583 -9.492 1.00 79.38 80 TYR A CA 1
ATOM 637 C C . TYR A 1 80 ? -13.823 4.994 -8.893 1.00 79.38 80 TYR A C 1
ATOM 639 O O . TYR A 1 80 ? -13.053 5.706 -9.541 1.00 79.38 80 TYR A O 1
ATOM 647 N N . GLY A 1 81 ? -13.548 4.551 -7.666 1.00 83.69 81 GLY A N 1
ATOM 648 C CA . GLY A 1 81 ? -12.337 4.877 -6.909 1.00 83.69 81 GLY A CA 1
ATOM 649 C C . GLY A 1 81 ? -12.489 6.022 -5.900 1.00 83.69 81 GLY A C 1
ATOM 650 O O . GLY A 1 81 ? -11.521 6.340 -5.217 1.00 83.69 81 GLY A O 1
ATOM 651 N N . SER A 1 82 ? -13.673 6.633 -5.754 1.00 84.19 82 SER A N 1
ATOM 652 C CA . SER A 1 82 ? -13.892 7.739 -4.802 1.00 84.19 82 SER A CA 1
ATOM 653 C C . SER A 1 82 ? -14.385 7.308 -3.411 1.00 84.19 82 SER A C 1
ATOM 655 O O . SER A 1 82 ? -14.780 8.162 -2.623 1.00 84.19 82 SER A O 1
ATOM 657 N N . GLY A 1 83 ? -14.417 6.005 -3.113 1.00 87.12 83 GLY A N 1
ATOM 658 C CA . GLY A 1 83 ? -15.004 5.447 -1.884 1.00 87.12 83 GLY A CA 1
ATOM 659 C C . GLY A 1 83 ? -14.010 5.045 -0.787 1.00 87.12 83 GLY A C 1
ATOM 660 O O . GLY A 1 83 ? -14.379 4.290 0.113 1.00 87.12 83 GLY A O 1
ATOM 661 N N . GLY A 1 84 ? -12.761 5.516 -0.857 1.00 88.81 84 GLY A N 1
ATOM 662 C CA . GLY A 1 84 ? -11.780 5.331 0.222 1.00 88.81 84 GLY A CA 1
ATOM 663 C C . GLY A 1 84 ? -12.210 6.012 1.530 1.00 88.81 84 GLY A C 1
ATOM 664 O O . GLY A 1 84 ? -13.034 6.924 1.507 1.00 88.81 84 GLY A O 1
ATOM 665 N N . LEU A 1 85 ? -11.654 5.578 2.663 1.00 89.62 85 LEU A N 1
ATOM 666 C CA . LEU A 1 85 ? -11.890 6.168 3.995 1.00 89.62 85 LEU A CA 1
ATOM 667 C C . LEU A 1 85 ? -10.635 6.806 4.606 1.00 89.62 85 LEU A C 1
ATOM 669 O O . LEU A 1 85 ? -10.722 7.574 5.556 1.00 89.62 85 LEU A O 1
ATOM 673 N N . ILE A 1 86 ? -9.465 6.497 4.048 1.00 90.88 86 ILE A N 1
ATOM 674 C CA . ILE A 1 86 ? -8.164 6.951 4.546 1.00 90.88 86 ILE A CA 1
ATOM 675 C C . ILE A 1 86 ? -7.564 8.071 3.685 1.00 90.88 86 ILE A C 1
ATOM 677 O O . ILE A 1 86 ? -6.378 8.059 3.344 1.00 90.88 86 ILE A O 1
ATOM 681 N N . GLN A 1 87 ? -8.386 9.047 3.287 1.00 89.75 87 GLN A N 1
ATOM 682 C CA . GLN A 1 87 ? -7.898 10.219 2.558 1.00 89.75 87 GLN A CA 1
ATOM 683 C C . GLN A 1 87 ? -6.827 10.954 3.377 1.00 89.75 87 GLN A C 1
ATOM 685 O O . GLN A 1 87 ? -6.923 11.080 4.592 1.00 89.75 87 GLN A O 1
ATOM 690 N N . GLY A 1 88 ? -5.800 11.466 2.698 1.00 88.88 88 GLY A N 1
ATOM 691 C CA . GLY A 1 88 ? -4.699 12.201 3.331 1.00 88.88 88 GLY A CA 1
ATOM 692 C C . GLY A 1 88 ? -3.440 11.362 3.547 1.00 88.88 88 GLY A C 1
ATOM 693 O O . GLY A 1 88 ? -2.343 11.905 3.389 1.00 88.88 88 GLY A O 1
ATOM 694 N N . LYS A 1 89 ? -3.578 10.046 3.764 1.00 92.62 89 LYS A N 1
ATOM 695 C CA . LYS A 1 89 ? -2.436 9.121 3.824 1.00 92.62 89 LYS A CA 1
ATOM 696 C C . LYS A 1 89 ? -1.696 9.063 2.488 1.00 92.62 89 LYS A C 1
ATOM 698 O O . LYS A 1 89 ? -2.282 9.246 1.415 1.00 92.62 89 LYS A O 1
ATOM 703 N N . LYS A 1 90 ? -0.387 8.827 2.543 1.00 93.00 90 LYS A N 1
ATOM 704 C CA . LYS A 1 90 ? 0.493 8.766 1.369 1.00 93.00 90 LYS A CA 1
ATOM 705 C C . LYS A 1 90 ? 1.021 7.356 1.165 1.00 93.00 90 LYS A C 1
ATOM 707 O O . LYS A 1 90 ? 1.148 6.578 2.104 1.00 93.00 90 LYS A O 1
ATOM 712 N N . TYR A 1 91 ? 1.377 7.044 -0.074 1.00 93.56 91 TYR A N 1
ATOM 713 C CA . TYR A 1 91 ? 2.110 5.826 -0.379 1.00 93.56 91 TYR A CA 1
ATOM 714 C C . TYR A 1 91 ? 3.272 6.116 -1.323 1.00 93.56 91 TYR A C 1
ATOM 716 O O . TYR A 1 91 ? 3.214 7.038 -2.140 1.00 93.56 91 TYR A O 1
ATOM 724 N N . MET A 1 92 ? 4.327 5.315 -1.217 1.00 92.69 92 MET A N 1
ATOM 725 C CA . MET A 1 92 ? 5.504 5.391 -2.074 1.00 92.69 92 MET A CA 1
ATOM 726 C C . MET A 1 92 ? 5.860 4.004 -2.597 1.00 92.69 92 MET A C 1
ATOM 728 O O . MET A 1 92 ? 5.860 3.029 -1.854 1.00 92.69 92 MET A O 1
ATOM 732 N N . LEU A 1 93 ? 6.189 3.924 -3.885 1.00 90.94 93 LEU A N 1
ATOM 733 C CA . LEU A 1 93 ? 6.745 2.717 -4.492 1.00 90.94 93 LEU A CA 1
ATOM 734 C C . LEU A 1 93 ? 8.264 2.872 -4.585 1.00 90.94 93 LEU A C 1
ATOM 736 O O . LEU A 1 93 ? 8.739 3.784 -5.269 1.00 90.94 93 LEU A O 1
ATOM 740 N N . SER A 1 94 ? 8.991 1.985 -3.908 1.00 91.38 94 SER A N 1
ATOM 741 C CA . SER A 1 94 ? 10.445 1.850 -3.975 1.00 91.38 94 SER A CA 1
ATOM 742 C C . SER A 1 94 ? 10.768 0.516 -4.647 1.00 91.38 94 SER A C 1
ATOM 744 O O . SER A 1 94 ? 10.592 -0.555 -4.064 1.00 91.38 94 SER A O 1
ATOM 746 N N . LEU A 1 95 ? 11.144 0.577 -5.925 1.00 89.94 95 LEU A N 1
ATOM 747 C CA . LEU A 1 95 ? 11.229 -0.595 -6.793 1.00 89.94 95 LEU A CA 1
ATOM 748 C C . LEU A 1 95 ? 12.671 -0.865 -7.208 1.00 89.94 95 LEU A C 1
ATOM 750 O O . LEU A 1 95 ? 13.388 0.059 -7.583 1.00 89.94 95 LEU A O 1
ATOM 754 N N . THR A 1 96 ? 13.063 -2.136 -7.221 1.00 87.06 96 THR A N 1
ATOM 755 C CA . THR A 1 96 ? 14.335 -2.584 -7.802 1.00 87.06 96 THR A CA 1
ATOM 756 C C . THR A 1 96 ? 14.064 -3.390 -9.066 1.00 87.06 96 THR A C 1
ATOM 758 O O . THR A 1 96 ? 13.273 -4.331 -9.054 1.00 87.06 96 THR A O 1
ATOM 761 N N . TRP A 1 97 ? 14.678 -3.003 -10.182 1.00 83.12 97 TRP A N 1
ATOM 762 C CA . TRP A 1 97 ? 14.491 -3.655 -11.479 1.00 83.12 97 TRP A CA 1
ATOM 763 C C . TRP A 1 97 ? 15.844 -3.960 -12.107 1.00 83.12 97 TRP A C 1
ATOM 765 O O . TRP A 1 97 ? 16.768 -3.162 -12.004 1.00 83.12 97 TRP A O 1
ATOM 775 N N . ASN A 1 98 ? 15.930 -5.101 -12.792 1.00 83.50 98 ASN A N 1
ATOM 776 C CA . ASN A 1 98 ? 17.064 -5.411 -13.665 1.00 83.50 98 ASN A CA 1
ATOM 777 C C . ASN A 1 98 ? 16.997 -4.633 -14.993 1.00 83.50 98 ASN A C 1
ATOM 779 O O . ASN A 1 98 ? 17.995 -4.498 -15.691 1.00 83.50 98 ASN A O 1
ATOM 783 N N . ALA A 1 99 ? 15.805 -4.158 -15.369 1.00 77.38 99 ALA A N 1
ATOM 784 C CA . ALA A 1 99 ? 15.614 -3.389 -16.588 1.00 77.38 99 ALA A CA 1
ATOM 785 C C . ALA A 1 99 ? 16.292 -2.011 -16.469 1.00 77.38 99 ALA A C 1
ATOM 787 O O . ALA A 1 99 ? 16.124 -1.346 -15.442 1.00 77.38 99 ALA A O 1
ATOM 788 N N . PRO A 1 100 ? 17.016 -1.569 -17.511 1.00 80.38 100 PRO A N 1
ATOM 789 C CA . PRO A 1 100 ? 17.647 -0.258 -17.523 1.00 80.38 100 PRO A CA 1
ATOM 790 C C . PRO A 1 100 ? 16.575 0.842 -17.632 1.00 80.38 100 PRO A C 1
ATOM 792 O O . PRO A 1 100 ? 15.449 0.592 -18.077 1.00 80.38 100 PRO A O 1
ATOM 795 N N . MET A 1 101 ? 16.897 2.064 -17.199 1.00 78.81 101 MET A N 1
ATOM 796 C CA . MET A 1 101 ? 15.927 3.169 -17.121 1.00 78.81 101 MET A CA 1
ATOM 797 C C . MET A 1 101 ? 15.321 3.501 -18.495 1.00 78.81 101 MET A C 1
ATOM 799 O O . MET A 1 101 ? 14.136 3.821 -18.606 1.00 78.81 101 MET A O 1
ATOM 803 N N . GLU A 1 102 ? 16.118 3.333 -19.545 1.00 77.06 102 GLU A N 1
ATOM 804 C CA . GLU A 1 102 ? 15.789 3.524 -20.952 1.00 77.06 102 GLU A CA 1
ATOM 805 C C . GLU A 1 102 ? 14.574 2.688 -21.379 1.00 77.06 102 GLU A C 1
ATOM 807 O O . GLU A 1 102 ? 13.755 3.156 -22.167 1.00 77.06 102 GLU A O 1
ATOM 812 N N . ALA A 1 103 ? 14.361 1.507 -20.788 1.00 71.56 103 ALA A N 1
ATOM 813 C CA . ALA A 1 103 ? 13.189 0.672 -21.070 1.00 71.56 103 ALA A CA 1
ATOM 814 C C . ALA A 1 103 ? 11.862 1.317 -20.636 1.00 71.56 103 ALA A C 1
ATOM 816 O O . ALA A 1 103 ? 10.797 0.980 -21.160 1.00 71.56 103 ALA A O 1
ATOM 817 N N . PHE A 1 104 ? 11.915 2.266 -19.699 1.00 74.50 104 PHE A N 1
ATOM 818 C CA . PHE A 1 104 ? 10.760 3.023 -19.220 1.00 74.50 104 PHE A CA 1
ATOM 819 C C . PHE A 1 104 ? 10.632 4.384 -19.918 1.00 74.50 104 PHE A C 1
ATOM 821 O O . PHE A 1 104 ? 9.520 4.910 -20.050 1.00 74.50 104 PHE A O 1
ATOM 828 N N . THR A 1 105 ? 11.749 4.966 -20.365 1.00 70.56 105 THR A N 1
ATOM 829 C CA . THR A 1 105 ? 11.819 6.345 -20.869 1.00 70.56 105 THR A CA 1
ATOM 830 C C . THR A 1 105 ? 11.963 6.470 -22.379 1.00 70.56 105 THR A C 1
ATOM 832 O O . THR A 1 105 ? 11.617 7.531 -22.895 1.00 70.56 105 THR A O 1
ATOM 835 N N . GLU A 1 106 ? 12.385 5.437 -23.108 1.00 65.50 106 GLU A N 1
ATOM 836 C CA . GLU A 1 106 ? 12.556 5.487 -24.565 1.00 65.50 106 GLU A CA 1
ATOM 837 C C . GLU A 1 106 ? 11.267 5.124 -25.292 1.00 65.50 106 GLU A C 1
ATOM 839 O O . GLU A 1 106 ? 10.571 4.171 -24.944 1.00 65.50 106 GLU A O 1
ATOM 844 N N . LYS A 1 107 ? 10.858 5.954 -26.257 1.00 56.88 107 LYS A N 1
ATOM 845 C CA . LYS A 1 107 ? 9.559 5.813 -26.954 1.00 56.88 107 LYS A CA 1
ATOM 846 C C . LYS A 1 107 ? 9.465 4.555 -27.814 1.00 56.88 107 LYS A C 1
ATOM 848 O O . LYS A 1 107 ? 8.352 4.078 -28.018 1.00 56.88 107 LYS A O 1
ATOM 853 N N . ASP A 1 108 ? 10.612 4.032 -28.227 1.00 59.72 108 ASP A N 1
ATOM 854 C CA . ASP A 1 108 ? 10.722 2.917 -29.165 1.00 59.72 108 ASP A CA 1
ATOM 855 C C . ASP A 1 108 ? 10.983 1.577 -28.448 1.00 59.72 108 ASP A C 1
ATOM 857 O O . ASP A 1 108 ? 11.190 0.552 -29.092 1.00 59.72 108 ASP A O 1
ATOM 861 N N . GLN A 1 109 ? 10.962 1.573 -27.108 1.00 53.81 109 GLN A N 1
ATOM 862 C CA . GLN A 1 109 ? 11.136 0.379 -26.278 1.00 53.81 109 GLN A CA 1
ATOM 863 C C . GLN A 1 109 ? 9.812 -0.141 -25.685 1.00 53.81 109 GLN A C 1
ATOM 865 O O . GLN A 1 109 ? 8.750 0.469 -25.801 1.00 53.81 109 GLN A O 1
ATOM 870 N N . PHE A 1 110 ? 9.900 -1.314 -25.052 1.00 56.94 110 PHE A N 1
ATOM 871 C CA . PHE A 1 110 ? 8.816 -2.227 -24.664 1.00 56.94 110 PHE A CA 1
ATOM 872 C C . PHE A 1 110 ? 7.603 -1.604 -23.935 1.00 56.94 110 PHE A C 1
ATOM 874 O O . PHE A 1 110 ? 6.488 -2.101 -24.093 1.00 56.94 110 PHE A O 1
ATOM 881 N N . LEU A 1 111 ? 7.770 -0.530 -23.148 1.00 50.78 111 LEU A N 1
ATOM 882 C CA . LEU A 1 111 ? 6.671 0.081 -22.388 1.00 50.78 111 LEU A CA 1
ATOM 883 C C . LEU A 1 111 ? 6.019 1.271 -23.126 1.00 50.78 111 LEU A C 1
ATOM 885 O O . LEU A 1 111 ? 6.637 2.335 -23.282 1.00 50.78 111 LEU A O 1
ATOM 889 N N . PRO A 1 112 ? 4.724 1.172 -23.495 1.00 45.81 112 PRO A N 1
ATOM 890 C CA . PRO A 1 112 ? 4.016 2.272 -24.139 1.00 45.81 112 PRO A CA 1
ATOM 891 C C . PRO A 1 112 ? 3.877 3.487 -23.202 1.00 45.81 112 PRO A C 1
ATOM 893 O O . PRO A 1 112 ? 3.790 3.355 -21.980 1.00 45.81 112 PRO A O 1
ATOM 896 N N . ARG A 1 113 ? 3.804 4.692 -23.797 1.00 45.00 113 ARG A N 1
ATOM 897 C CA . ARG A 1 113 ? 3.853 6.048 -23.179 1.00 45.00 113 ARG A CA 1
ATOM 898 C C . ARG A 1 113 ? 3.057 6.282 -21.880 1.00 45.00 113 ARG A C 1
ATOM 900 O O . ARG A 1 113 ? 3.318 7.273 -21.205 1.00 45.00 113 ARG A O 1
ATOM 907 N N . ARG A 1 114 ? 2.100 5.425 -21.521 1.00 39.88 114 ARG A N 1
ATOM 908 C CA . ARG A 1 114 ? 1.161 5.605 -20.400 1.00 39.88 114 ARG A CA 1
ATOM 909 C C . ARG A 1 114 ? 1.779 5.396 -19.004 1.00 39.88 114 ARG A C 1
ATOM 911 O O . ARG A 1 114 ? 1.168 5.816 -18.030 1.00 39.88 114 ARG A O 1
ATOM 918 N N . TRP A 1 115 ? 2.984 4.825 -18.906 1.00 39.88 115 TRP A N 1
ATOM 919 C CA . TRP A 1 115 ? 3.656 4.496 -17.632 1.00 39.88 115 TRP A CA 1
ATOM 920 C C . TRP A 1 115 ? 4.776 5.463 -17.199 1.00 39.88 115 TRP A C 1
ATOM 922 O O . TRP A 1 115 ? 5.466 5.212 -16.213 1.00 39.88 115 TRP A O 1
ATOM 932 N N . ARG A 1 116 ? 4.979 6.584 -17.904 1.00 49.53 116 ARG A N 1
ATOM 933 C CA . ARG A 1 116 ? 6.094 7.509 -17.624 1.00 49.53 116 ARG A CA 1
ATOM 934 C C . ARG A 1 116 ? 5.757 8.447 -16.466 1.00 49.53 116 ARG A C 1
ATOM 936 O O . ARG A 1 116 ? 4.830 9.251 -16.575 1.00 49.53 116 ARG A O 1
ATOM 943 N N . ARG A 1 117 ? 6.519 8.376 -15.364 1.00 50.12 117 ARG A N 1
ATOM 944 C CA . ARG A 1 117 ? 6.488 9.397 -14.301 1.00 50.12 117 ARG A CA 1
ATOM 945 C C . ARG A 1 117 ? 6.809 10.758 -14.926 1.00 50.12 117 ARG A C 1
ATOM 947 O O . ARG A 1 117 ? 7.827 10.901 -15.598 1.00 50.12 117 ARG A O 1
ATOM 954 N N . ARG A 1 118 ? 5.978 11.774 -14.666 1.00 39.53 118 ARG A N 1
ATOM 955 C CA . ARG A 1 118 ? 6.438 13.165 -14.763 1.00 39.53 118 ARG A CA 1
ATOM 956 C C . ARG A 1 118 ? 7.509 13.321 -13.688 1.00 39.53 118 ARG A C 1
ATOM 958 O O . ARG A 1 118 ? 7.190 13.217 -12.506 1.00 39.53 118 ARG A O 1
ATOM 965 N N . GLY A 1 119 ? 8.766 13.463 -14.102 1.00 37.72 119 GLY A N 1
ATOM 966 C CA . GLY A 1 119 ? 9.852 13.797 -13.189 1.00 37.72 119 GLY A CA 1
ATOM 967 C C . GLY A 1 119 ? 9.485 15.058 -12.411 1.00 37.72 119 GLY A C 1
ATOM 968 O O . GLY A 1 119 ? 8.978 16.020 -12.990 1.00 37.72 119 GLY A O 1
ATOM 969 N N . VAL A 1 120 ? 9.689 15.025 -11.097 1.00 42.88 120 VAL A N 1
ATOM 970 C CA . VAL A 1 120 ? 9.732 16.246 -10.293 1.00 42.88 120 VAL A CA 1
ATOM 971 C C . VAL A 1 120 ? 10.972 17.011 -10.770 1.00 42.88 120 VAL A C 1
ATOM 973 O O . VAL A 1 120 ? 12.038 16.393 -10.845 1.00 42.88 120 VAL A O 1
ATOM 976 N N . PRO A 1 121 ? 10.864 18.291 -11.163 1.00 34.78 121 PRO A N 1
ATOM 977 C CA . PRO A 1 121 ? 12.035 19.053 -11.563 1.00 34.78 121 PRO A CA 1
ATOM 978 C C . PRO A 1 121 ? 12.988 19.169 -10.372 1.00 34.78 121 PRO A C 1
ATOM 980 O O . PRO A 1 121 ? 12.554 19.468 -9.259 1.00 34.78 121 PRO A O 1
ATOM 983 N N . ALA A 1 122 ? 14.278 18.933 -10.613 1.00 34.72 122 ALA A N 1
ATOM 984 C CA . ALA A 1 122 ? 15.313 19.363 -9.688 1.00 34.72 122 ALA A CA 1
ATOM 985 C C . ALA A 1 122 ? 15.221 20.892 -9.565 1.00 34.72 122 ALA A C 1
ATOM 987 O O . ALA A 1 122 ? 15.207 21.599 -10.574 1.00 34.72 122 ALA A O 1
ATOM 988 N N . ILE A 1 123 ? 15.065 21.377 -8.336 1.00 34.06 123 ILE A N 1
ATOM 989 C CA . ILE A 1 123 ? 15.112 22.804 -8.006 1.00 34.06 123 ILE A CA 1
ATOM 990 C C . ILE A 1 123 ? 16.599 23.221 -8.074 1.00 34.06 123 ILE A C 1
ATOM 992 O O . ILE A 1 123 ? 17.430 22.400 -7.678 1.00 34.06 123 ILE A O 1
ATOM 996 N N . PRO A 1 124 ? 16.931 24.405 -8.632 1.00 48.22 124 PRO A N 1
ATOM 997 C CA . PRO A 1 124 ? 18.312 24.863 -8.835 1.00 48.22 124 PRO A CA 1
ATOM 998 C C . PRO A 1 124 ? 19.146 24.944 -7.554 1.00 48.22 124 PRO A C 1
ATOM 1000 O O . PRO A 1 124 ? 18.560 25.176 -6.471 1.00 48.22 124 PRO A O 1
#

InterPro domains:
  IPR003680 Flavodoxin-like fold [PF02525] (18-108)
  IPR029039 Flavoprotein-like superfamily [G3DSA:3.40.50.360] (4-116)
  IPR029039 Flavoprotein-like superfamily [SSF52218] (8-111)
  IPR052397 NADPH:quinone oxidoreductase MdaB [PTHR46305] (7-111)

Organism: NCBI:txid1134687

pLDDT: mean 81.24, std 16.63, range [34.06, 95.75]

Foldseek 3Di:
DKWFADDVGDIDDDDLPDPDDLVVVLVSVVPGLEIEAEAEQDPNHGPPSVVVSCVSNVVVCDVPQFPDLQDDPVDNPGDGNNGGDPPNRYYYYDYDYPDDPCQQVPCPHDDHPPRDDPDDDDDD

Secondary structure (DSSP, 8-state):
-EEEE-TT--EEEE-TTS---HHHHHHHHHH-SEEEEEEE-BTTB--HHHHHHHHHHHHHTBTTTBSSSS-BTTBTTSPTT--BS-TT-EEEEEEE-SS-THHHH-TTSSS-GGG---PPPPP-

Radius of gyration: 17.24 Å; chains: 1; bounding box: 47×40×43 Å

Sequence (124 aa):
MVICATPGHDVKVVRAESDYDIKEEVQNFLWADVVIWQMPGWWMGAPWTVKKYIDDVFTEGHGALYASDGRTRSDASKKYGSGGLIQGKKYMLSLTWNAPMEAFTEKDQFLPRRWRRRGVPAIP